Protein AF-A0A838NY95-F1 (afdb_monomer)

Radius of gyration: 14.29 Å; Cα contacts (8 Å, |Δi|>4): 225; chains: 1; bounding box: 30×30×44 Å

Solvent-accessible surface area (backbone atoms only — not comparable to full-atom values): 7422 Å² total; per-residue (Å²): 133,88,76,71,64,75,48,72,49,45,62,46,71,57,48,48,54,50,46,41,45,74,71,70,48,62,74,44,79,42,88,90,50,62,68,84,51,70,60,50,89,55,65,36,51,33,31,32,50,78,93,23,47,34,37,36,30,65,39,99,39,42,65,61,43,51,57,33,56,70,55,33,34,72,72,60,68,18,32,71,95,52,85,56,91,59,101,54,72,52,43,73,42,68,37,80,20,31,42,32,43,32,36,62,85,48,69,70,61,42,51,54,51,45,53,57,52,56,71,51,46,55,43,64,87,55,88,130

Sequence (128 aa):
MSTGCRHTGLWDLCTFEKRLKQAGFVTKLIETEKPRRAGFTPLPTVYTVGRARLEVFLYRDAETMTRDLAALDTLTVAPRGANASWEGTPMLIRSGNLAAVFLPQNPRQAERLALAITAGAPQPGSPR

pLDDT: mean 88.83, std 9.78, range [34.25, 96.88]

Secondary structure (DSSP, 8-state):
---PPP-SSS--HHHHHHHHHHTT--EEE-TT-----TT-SSPPEEEEETTEEEEEEE-SSHHHHHHHHHTEETTTTEETTSPP--SS--EEEEETTEEEEEE-SSHHHHHHHHHHHHT-SPPTT---

Nearest PDB structures (foldseek):
  2fm8-assembly1_B  TM=3.311E-01  e=1.098E+00  Salmonella enterica subsp. enterica serovar Typhimurium
  2fm8-assembly1_A  TM=2.947E-01  e=7.224E-01  Salmonella enterica subsp. enterica serovar Typhimurium
  6tia-assembly2_B  TM=4.845E-01  e=4.345E+00  Homo sapiens
  7c2v-assembly1_C  TM=3.802E-01  e=2.536E+00  Homo sapiens

Mean predicted aligned error: 5.01 Å

Structure (mmCIF, N/CA/C/O backbone):
data_AF-A0A838NY95-F1
#
_entry.id   AF-A0A838NY95-F1
#
loop_
_atom_site.group_PDB
_atom_site.id
_atom_site.type_symbol
_atom_site.label_atom_id
_atom_site.label_alt_id
_atom_site.label_comp_id
_atom_site.label_asym_id
_atom_site.label_entity_id
_atom_site.label_seq_id
_atom_site.pdbx_PDB_ins_code
_atom_site.Cartn_x
_atom_site.Cartn_y
_atom_site.Cartn_z
_atom_site.occupancy
_atom_site.B_iso_or_equiv
_atom_site.auth_seq_id
_atom_site.auth_comp_id
_atom_site.auth_asym_id
_atom_site.auth_atom_id
_atom_site.pdbx_PDB_model_num
ATOM 1 N N . MET A 1 1 ? -2.943 -6.437 26.724 1.00 34.25 1 MET A N 1
ATOM 2 C CA . MET A 1 1 ? -3.043 -4.971 26.892 1.00 34.25 1 MET A CA 1
ATOM 3 C C . MET A 1 1 ? -3.382 -4.367 25.539 1.00 34.25 1 MET A C 1
ATOM 5 O O . MET A 1 1 ? -2.514 -4.297 24.682 1.00 34.25 1 MET A O 1
ATOM 9 N N . SER A 1 2 ? -4.648 -4.020 25.306 1.00 43.25 2 SER A N 1
ATOM 10 C CA . SER A 1 2 ? -5.095 -3.445 24.031 1.00 43.25 2 SER A CA 1
ATOM 11 C C . SER A 1 2 ? -4.839 -1.941 24.026 1.00 43.25 2 SER A C 1
ATOM 13 O O . SER A 1 2 ? -5.722 -1.140 24.323 1.00 43.25 2 SER A O 1
ATOM 15 N N . THR A 1 3 ? -3.600 -1.552 23.738 1.00 53.72 3 THR A N 1
ATOM 16 C CA . THR A 1 3 ? -3.250 -0.157 23.460 1.00 53.72 3 THR A CA 1
ATOM 17 C C . THR A 1 3 ? -3.909 0.205 22.130 1.00 53.72 3 THR A C 1
ATOM 19 O O . THR A 1 3 ? -3.508 -0.315 21.094 1.00 53.72 3 THR A O 1
ATOM 22 N N . GLY A 1 4 ? -4.978 1.007 22.153 1.00 68.44 4 GLY A N 1
ATOM 23 C CA . GLY A 1 4 ? -5.714 1.382 20.939 1.00 68.44 4 GLY A CA 1
ATOM 24 C C . GLY A 1 4 ? -4.804 1.948 19.840 1.00 68.44 4 GLY A C 1
ATOM 25 O O . GLY A 1 4 ? -3.732 2.480 20.136 1.00 68.44 4 GLY A O 1
ATOM 26 N N . CYS A 1 5 ? -5.234 1.829 18.578 1.00 78.94 5 CYS A N 1
ATOM 27 C CA . CYS A 1 5 ? -4.474 2.322 17.427 1.00 78.94 5 CYS A CA 1
ATOM 28 C C . CYS A 1 5 ? -4.062 3.788 17.630 1.00 78.94 5 CYS A C 1
ATOM 30 O O . CYS A 1 5 ? -4.869 4.606 18.088 1.00 78.94 5 CYS A O 1
ATOM 32 N N . ARG A 1 6 ? -2.803 4.127 17.335 1.00 80.19 6 ARG A N 1
ATOM 33 C CA . ARG A 1 6 ? -2.278 5.466 17.611 1.00 80.19 6 ARG A CA 1
ATOM 34 C C . ARG A 1 6 ? -2.742 6.415 16.509 1.00 80.19 6 ARG A C 1
ATOM 36 O O . ARG A 1 6 ? -2.540 6.160 15.334 1.00 80.19 6 ARG A O 1
ATOM 43 N N . HIS A 1 7 ? -3.365 7.526 16.886 1.00 83.75 7 HIS A N 1
ATOM 44 C CA . HIS A 1 7 ? -3.791 8.553 15.933 1.00 83.75 7 HIS A CA 1
ATOM 45 C C . HIS A 1 7 ? -2.685 9.605 15.829 1.00 83.75 7 HIS A C 1
ATOM 47 O O . HIS A 1 7 ? -2.701 10.607 16.541 1.00 83.75 7 HIS A O 1
ATOM 53 N N . THR A 1 8 ? -1.670 9.332 15.013 1.00 82.75 8 THR A N 1
ATOM 54 C CA . THR A 1 8 ? -0.506 10.218 14.836 1.00 82.75 8 THR A CA 1
ATOM 55 C C . THR A 1 8 ? -0.612 11.099 13.592 1.00 82.75 8 THR A C 1
ATOM 57 O O . THR A 1 8 ? 0.267 11.924 13.365 1.00 82.75 8 THR A O 1
ATOM 60 N N . GLY A 1 9 ? -1.655 10.925 12.771 1.00 84.31 9 GLY A N 1
ATOM 61 C CA . GLY A 1 9 ? -1.734 11.504 11.426 1.00 84.31 9 GLY A CA 1
ATOM 62 C C . GLY A 1 9 ? -0.924 10.738 10.373 1.00 84.31 9 GLY A C 1
ATOM 63 O O . GLY A 1 9 ? -1.023 11.050 9.189 1.00 84.31 9 GLY A O 1
ATOM 64 N N . LEU A 1 10 ? -0.167 9.712 10.779 1.00 89.94 10 LEU A N 1
ATOM 65 C CA . LEU A 1 10 ? 0.488 8.752 9.893 1.00 89.94 10 LEU A CA 1
ATOM 66 C C . LEU A 1 10 ? -0.259 7.420 9.929 1.00 89.94 10 LEU A C 1
ATOM 68 O O . LEU A 1 10 ? -0.878 7.066 10.933 1.00 89.94 10 LEU A O 1
ATOM 72 N N . TRP A 1 11 ? -0.172 6.666 8.838 1.00 93.19 11 TRP A N 1
ATOM 73 C CA . TRP A 1 11 ? -0.653 5.295 8.817 1.00 93.19 11 TRP A CA 1
ATOM 74 C C . TRP A 1 11 ? 0.228 4.405 9.687 1.00 93.19 11 TRP A C 1
ATOM 76 O O . TRP A 1 11 ? 1.457 4.418 9.583 1.00 93.19 11 TRP A O 1
ATOM 86 N N . ASP A 1 12 ? -0.437 3.581 10.487 1.00 93.12 12 ASP A N 1
ATOM 87 C CA . ASP A 1 12 ? 0.115 2.391 11.121 1.00 93.12 12 ASP A CA 1
ATOM 88 C C . ASP A 1 12 ? -0.758 1.172 10.755 1.00 93.12 12 ASP A C 1
ATOM 90 O O . ASP A 1 12 ? -1.861 1.325 10.224 1.00 93.12 12 ASP A O 1
ATOM 94 N N . LEU A 1 13 ? -0.280 -0.052 11.011 1.00 91.62 13 LEU A N 1
ATOM 95 C CA . LEU A 1 13 ? -1.039 -1.260 10.648 1.00 91.62 13 LEU A CA 1
ATOM 96 C C . LEU A 1 13 ? -2.403 -1.323 11.355 1.00 91.62 13 LEU A C 1
ATOM 98 O O . LEU A 1 13 ? -3.398 -1.675 10.732 1.00 91.62 13 LEU A O 1
ATOM 102 N N . CYS A 1 14 ? -2.474 -0.912 12.621 1.00 91.50 14 CYS A N 1
ATOM 103 C CA . CYS A 1 14 ? -3.699 -0.971 13.421 1.00 91.50 14 CYS A CA 1
ATOM 104 C C . CYS A 1 14 ? -4.796 -0.049 12.859 1.00 91.50 14 CYS A C 1
ATOM 106 O O . CYS A 1 14 ? -5.936 -0.462 12.646 1.00 91.50 14 CYS A O 1
ATOM 108 N N . THR A 1 15 ? -4.454 1.216 12.606 1.00 91.56 15 THR A N 1
ATOM 109 C CA . THR A 1 15 ? -5.333 2.236 12.022 1.00 91.56 15 THR A CA 1
ATOM 110 C C . THR A 1 15 ? -5.731 1.870 10.600 1.00 91.56 15 THR A C 1
ATOM 112 O O . THR A 1 15 ? -6.891 2.057 10.235 1.00 91.56 15 THR A O 1
ATOM 115 N N . PHE A 1 16 ? -4.813 1.294 9.824 1.00 93.19 16 PHE A N 1
ATOM 116 C CA . PHE A 1 16 ? -5.087 0.795 8.484 1.00 93.19 16 PHE A CA 1
ATOM 117 C C . PHE A 1 16 ? -6.110 -0.347 8.487 1.00 93.19 16 PHE A C 1
ATOM 119 O O . PHE A 1 16 ? -7.151 -0.248 7.836 1.00 93.19 16 PHE A O 1
ATOM 126 N N . GLU A 1 17 ? -5.873 -1.404 9.265 1.00 93.25 17 GLU A N 1
ATOM 127 C CA . GLU A 1 17 ? -6.796 -2.538 9.383 1.00 93.25 17 GLU A CA 1
ATOM 128 C C . GLU A 1 17 ? -8.168 -2.094 9.899 1.00 93.25 17 GLU A C 1
ATOM 130 O O . GLU A 1 17 ? -9.208 -2.477 9.354 1.00 93.25 17 GLU A O 1
ATOM 135 N N . LYS A 1 18 ? -8.187 -1.220 10.913 1.00 91.25 18 LYS A N 1
ATOM 136 C CA . LYS A 1 18 ? -9.422 -0.645 11.447 1.00 91.25 18 LYS A CA 1
ATOM 137 C C . LYS A 1 18 ? -10.175 0.162 10.390 1.00 91.25 18 LYS A C 1
ATOM 139 O O . LYS A 1 18 ? -11.392 0.012 10.286 1.00 91.25 18 LYS A O 1
ATOM 144 N N . ARG A 1 19 ? -9.478 0.976 9.589 1.00 92.31 19 ARG A N 1
ATOM 145 C CA . ARG A 1 19 ? -10.075 1.746 8.489 1.00 92.31 19 ARG A CA 1
ATOM 146 C C . ARG A 1 19 ? -10.713 0.828 7.456 1.00 92.31 19 ARG A C 1
ATOM 148 O O . ARG A 1 19 ? -11.856 1.058 7.065 1.00 92.31 19 ARG A O 1
ATOM 155 N N . LEU A 1 20 ? -10.001 -0.214 7.032 1.00 93.25 20 LEU A N 1
ATOM 156 C CA . LEU A 1 20 ? -10.528 -1.178 6.068 1.00 93.25 20 LEU A CA 1
ATOM 157 C C . LEU A 1 20 ? -11.769 -1.886 6.614 1.00 93.25 20 LEU A C 1
ATOM 159 O O . LEU A 1 20 ? -12.785 -1.959 5.920 1.00 93.25 20 LEU A O 1
ATOM 163 N N . LYS A 1 2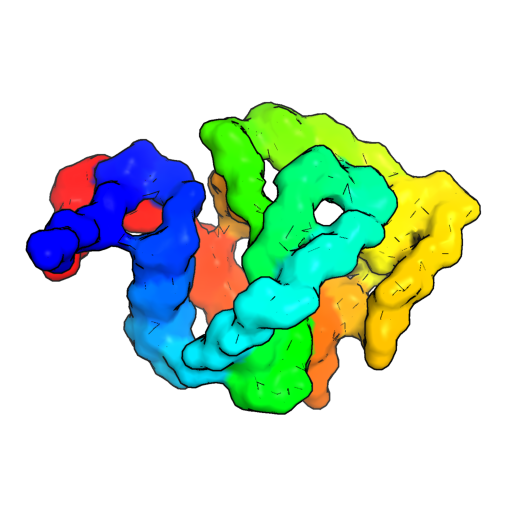1 ? -11.734 -2.307 7.881 1.00 92.19 21 LYS A N 1
ATOM 164 C CA . LYS A 1 21 ? -12.892 -2.895 8.561 1.00 92.19 21 LYS A CA 1
ATOM 165 C C . LYS A 1 21 ? -14.085 -1.934 8.603 1.00 92.19 21 LYS A C 1
ATOM 167 O O . LYS A 1 21 ? -15.201 -2.340 8.291 1.00 92.19 21 LYS A O 1
ATOM 172 N N . GLN A 1 22 ? -13.863 -0.661 8.939 1.00 90.81 22 GLN A N 1
ATOM 173 C CA . GLN A 1 22 ? -14.906 0.376 8.949 1.00 90.81 22 GLN A CA 1
ATOM 174 C C . GLN A 1 22 ? -15.495 0.639 7.556 1.00 90.81 22 GLN A C 1
ATOM 176 O O . GLN A 1 22 ? -16.690 0.884 7.433 1.00 90.81 22 GLN A O 1
ATOM 181 N N . ALA A 1 23 ? -14.687 0.531 6.499 1.00 90.69 23 ALA A N 1
ATOM 182 C CA . ALA A 1 23 ? -15.145 0.619 5.111 1.00 90.69 23 ALA A CA 1
ATOM 183 C C . ALA A 1 23 ? -15.852 -0.663 4.607 1.00 90.69 23 ALA A C 1
ATOM 185 O O . ALA A 1 23 ? -16.268 -0.738 3.443 1.00 90.69 23 ALA A O 1
ATOM 186 N N . GLY A 1 24 ? -16.011 -1.668 5.477 1.00 91.50 24 GLY A N 1
ATOM 187 C CA . GLY A 1 24 ? -16.702 -2.923 5.192 1.00 91.50 24 GLY A CA 1
ATOM 188 C C . GLY A 1 24 ? -15.846 -3.962 4.468 1.00 91.50 24 GLY A C 1
ATOM 189 O O . GLY A 1 24 ? -16.397 -4.875 3.855 1.00 91.50 24 GLY A O 1
ATOM 190 N N . PHE A 1 25 ? -14.518 -3.829 4.495 1.00 92.06 25 PHE A N 1
ATOM 191 C CA . PHE A 1 25 ? -13.614 -4.851 3.975 1.00 92.06 25 PHE A CA 1
ATOM 192 C C . PHE A 1 25 ? -13.313 -5.908 5.034 1.00 92.06 25 PHE A C 1
ATOM 194 O O . PHE A 1 25 ? -13.092 -5.603 6.205 1.00 92.06 25 PHE A O 1
ATOM 201 N N . VAL A 1 26 ? -13.247 -7.161 4.590 1.00 90.62 26 VAL A N 1
ATOM 202 C CA . VAL A 1 26 ? -12.704 -8.267 5.378 1.00 90.62 26 VAL A CA 1
ATOM 203 C C . VAL A 1 26 ? -11.289 -8.519 4.886 1.00 90.62 26 VAL A C 1
ATOM 205 O O . VAL A 1 26 ? -11.096 -8.898 3.727 1.00 90.62 26 VAL A O 1
ATOM 208 N N . THR A 1 27 ? -10.311 -8.274 5.754 1.00 92.75 27 THR A N 1
ATOM 209 C CA . THR A 1 27 ? -8.899 -8.523 5.478 1.00 92.75 27 THR A CA 1
ATOM 210 C C . THR A 1 27 ? -8.408 -9.734 6.253 1.00 92.75 27 THR A C 1
ATOM 212 O O . THR A 1 27 ? -8.795 -9.957 7.400 1.00 92.75 27 THR A O 1
ATOM 215 N N . LYS A 1 28 ? -7.540 -10.527 5.627 1.00 94.69 28 LYS A N 1
ATOM 216 C CA . LYS A 1 28 ? -6.804 -11.598 6.299 1.00 94.69 28 LYS A CA 1
ATOM 217 C C . LYS A 1 28 ? -5.319 -11.424 6.024 1.00 94.69 28 LYS A C 1
ATOM 219 O O . LYS A 1 28 ? -4.905 -11.431 4.865 1.00 94.69 28 LYS A O 1
ATOM 224 N N . LEU A 1 29 ? -4.551 -11.260 7.096 1.00 94.56 29 LEU A N 1
ATOM 225 C CA . LEU A 1 29 ? -3.096 -11.175 7.063 1.00 94.56 29 LEU A CA 1
ATOM 226 C C . LEU A 1 29 ? -2.496 -12.508 6.591 1.00 94.56 29 LEU A C 1
ATOM 228 O O . LEU A 1 29 ? -2.939 -13.578 7.017 1.00 94.56 29 LEU A O 1
ATOM 232 N N . ILE A 1 30 ? -1.492 -12.438 5.720 1.00 94.44 30 ILE A N 1
ATOM 233 C CA . ILE A 1 30 ? -0.680 -13.578 5.288 1.00 94.44 30 ILE A CA 1
ATOM 234 C C . ILE A 1 30 ? 0.710 -13.422 5.914 1.00 94.44 30 ILE A C 1
ATOM 236 O O . ILE A 1 30 ? 1.600 -12.794 5.349 1.00 94.44 30 ILE A O 1
ATOM 240 N N . GLU A 1 31 ? 0.900 -13.972 7.112 1.00 88.94 31 GLU A N 1
ATOM 241 C CA . GLU A 1 31 ? 2.135 -13.782 7.894 1.00 88.94 31 GLU A CA 1
ATOM 242 C C . GLU A 1 31 ? 3.371 -14.442 7.269 1.00 88.94 31 GLU A C 1
ATOM 244 O O . GLU A 1 31 ? 4.501 -13.996 7.487 1.00 88.94 31 GLU A O 1
ATOM 249 N N . THR A 1 32 ? 3.153 -15.497 6.484 1.00 89.38 32 THR A N 1
ATOM 250 C CA . THR A 1 32 ? 4.204 -16.293 5.841 1.00 89.38 32 THR A CA 1
ATOM 251 C C . THR A 1 32 ? 4.829 -15.600 4.634 1.00 89.38 32 THR A C 1
ATOM 253 O O . THR A 1 32 ? 5.891 -16.016 4.180 1.00 89.38 32 THR A O 1
ATOM 256 N N . GLU A 1 33 ? 4.202 -14.548 4.105 1.00 88.25 33 GLU A N 1
ATOM 257 C CA . GLU A 1 33 ? 4.637 -13.890 2.878 1.00 88.25 33 GLU A CA 1
ATOM 258 C C . GLU A 1 33 ? 5.172 -12.487 3.138 1.00 88.25 33 GLU A C 1
ATOM 260 O O . GLU A 1 33 ? 4.457 -11.596 3.593 1.00 88.25 33 GLU A O 1
ATOM 265 N N . LYS A 1 34 ? 6.445 -12.276 2.794 1.00 86.69 34 LYS A N 1
ATOM 266 C CA . LYS A 1 34 ? 7.106 -10.963 2.841 1.00 86.69 34 LYS A CA 1
ATOM 267 C C . LYS A 1 34 ? 7.991 -10.778 1.605 1.00 86.69 34 LYS A C 1
ATOM 269 O O . LYS A 1 34 ? 9.216 -10.718 1.737 1.00 86.69 34 LYS A O 1
ATOM 274 N N . PRO A 1 35 ? 7.409 -10.771 0.391 1.00 89.56 35 PRO A N 1
ATOM 275 C CA . PRO A 1 35 ? 8.190 -10.678 -0.833 1.00 89.56 35 PRO A CA 1
ATOM 276 C C . PRO A 1 35 ? 8.947 -9.351 -0.869 1.00 89.56 35 PRO A C 1
ATOM 278 O O . PRO A 1 35 ? 8.377 -8.282 -0.651 1.00 89.56 35 PRO A O 1
ATOM 281 N N . ARG A 1 36 ? 10.243 -9.400 -1.178 1.00 89.88 36 ARG A N 1
ATOM 282 C CA . ARG A 1 36 ? 10.998 -8.180 -1.456 1.00 89.88 36 ARG A CA 1
ATOM 283 C C . ARG A 1 36 ? 10.590 -7.665 -2.836 1.00 89.88 36 ARG A C 1
ATOM 285 O O . ARG A 1 36 ? 10.833 -8.328 -3.841 1.00 89.88 36 ARG A O 1
ATOM 292 N N . ARG A 1 37 ? 9.967 -6.486 -2.880 1.00 91.06 37 ARG A N 1
ATOM 293 C CA . ARG A 1 37 ? 9.579 -5.811 -4.123 1.00 91.06 37 ARG A CA 1
ATOM 294 C C . ARG A 1 37 ? 10.640 -4.789 -4.508 1.00 91.06 37 ARG A C 1
ATOM 296 O O . ARG A 1 37 ? 11.010 -3.940 -3.703 1.00 91.06 37 ARG A O 1
ATOM 303 N N . ALA A 1 38 ? 11.160 -4.894 -5.727 1.00 88.19 38 ALA A N 1
ATOM 304 C CA . ALA A 1 38 ? 12.152 -3.949 -6.223 1.00 88.19 38 ALA A CA 1
ATOM 305 C C . ALA A 1 38 ? 11.561 -2.530 -6.276 1.00 88.19 38 ALA A C 1
ATOM 307 O O . ALA A 1 38 ? 10.412 -2.352 -6.670 1.00 88.19 38 ALA A O 1
ATOM 308 N N . GLY A 1 39 ? 12.348 -1.535 -5.864 1.00 87.88 39 GLY A N 1
ATOM 309 C CA . GLY A 1 39 ? 11.918 -0.135 -5.790 1.00 87.88 39 GLY A CA 1
ATOM 310 C C . GLY A 1 39 ? 11.063 0.226 -4.569 1.00 87.88 39 GLY A C 1
ATOM 311 O O . GLY A 1 39 ? 10.703 1.387 -4.426 1.00 87.88 39 GLY A O 1
ATOM 312 N N . PHE A 1 40 ? 10.797 -0.727 -3.668 1.00 91.56 40 PHE A N 1
ATOM 313 C CA . PHE A 1 40 ? 10.256 -0.453 -2.338 1.00 91.56 40 PHE A CA 1
ATOM 314 C C . PHE A 1 40 ? 11.326 -0.715 -1.277 1.00 91.56 40 PHE A C 1
ATOM 316 O O . PHE A 1 40 ? 11.886 -1.809 -1.180 1.00 91.56 40 PHE A O 1
ATOM 323 N N . THR A 1 41 ? 11.595 0.294 -0.459 1.00 92.81 41 THR A N 1
ATOM 324 C CA . THR A 1 41 ? 12.498 0.217 0.688 1.00 92.81 41 THR A CA 1
ATOM 325 C C . THR A 1 41 ? 11.941 -0.682 1.805 1.00 92.81 41 THR A C 1
ATOM 327 O O . THR A 1 41 ? 12.672 -1.572 2.257 1.00 92.81 41 THR A O 1
ATOM 330 N N . PRO A 1 42 ? 10.685 -0.514 2.279 1.00 94.69 42 PRO A N 1
ATOM 331 C CA . PRO A 1 42 ? 10.121 -1.395 3.298 1.00 94.69 42 PRO A CA 1
ATOM 332 C C . PRO A 1 42 ? 9.673 -2.741 2.712 1.00 94.69 42 PRO A C 1
ATOM 334 O O . PRO A 1 42 ? 9.278 -2.844 1.552 1.00 94.69 42 PRO A O 1
ATOM 337 N N . LEU A 1 43 ? 9.681 -3.782 3.549 1.00 94.19 43 LEU A N 1
ATOM 338 C CA . LEU A 1 43 ? 8.988 -5.029 3.224 1.00 94.19 43 LEU A CA 1
ATOM 339 C C . LEU A 1 43 ? 7.472 -4.827 3.353 1.00 94.19 43 LEU A C 1
ATOM 341 O O . LEU A 1 43 ? 7.032 -4.133 4.276 1.00 94.19 43 LEU A O 1
ATOM 345 N N . PRO A 1 44 ? 6.667 -5.441 2.473 1.00 95.62 44 PRO A N 1
ATOM 346 C CA . PRO A 1 44 ? 5.226 -5.321 2.559 1.00 95.62 44 PRO A CA 1
ATOM 347 C C . PRO A 1 44 ? 4.667 -6.117 3.733 1.00 95.62 44 PRO A C 1
ATOM 349 O O . PRO A 1 44 ? 5.168 -7.182 4.098 1.00 95.62 44 PRO A O 1
ATOM 352 N N . THR A 1 45 ? 3.544 -5.633 4.251 1.00 96.56 45 THR A N 1
ATOM 353 C CA . THR A 1 45 ? 2.576 -6.467 4.961 1.00 96.56 45 THR A CA 1
ATOM 354 C C . THR A 1 45 ? 1.540 -6.955 3.955 1.00 96.56 45 THR A C 1
ATOM 356 O O . THR A 1 45 ? 0.919 -6.143 3.265 1.00 96.56 45 THR A O 1
ATOM 359 N N . VAL A 1 46 ? 1.382 -8.272 3.834 1.00 96.25 46 VAL A N 1
ATOM 360 C CA . VAL A 1 46 ? 0.552 -8.893 2.794 1.00 96.25 46 VAL A CA 1
ATOM 361 C C . VAL A 1 46 ? -0.803 -9.293 3.365 1.00 96.25 46 VAL A C 1
ATOM 363 O O . VAL A 1 46 ? -0.886 -10.019 4.353 1.00 96.25 46 VAL A O 1
ATOM 366 N N . TYR A 1 47 ? -1.873 -8.862 2.706 1.00 95.81 47 TYR A N 1
ATOM 367 C CA . TYR A 1 47 ? -3.249 -9.201 3.037 1.00 95.81 47 TYR A CA 1
ATOM 368 C C . TYR A 1 47 ? -3.964 -9.831 1.845 1.00 95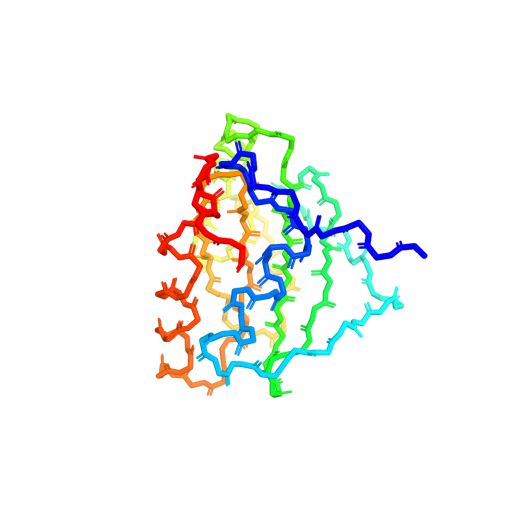.81 47 TYR A C 1
ATOM 370 O O . TYR A 1 47 ? -3.687 -9.536 0.681 1.00 95.81 47 TYR A O 1
ATOM 378 N N . THR A 1 48 ? -4.981 -10.627 2.153 1.00 94.69 48 THR A N 1
ATOM 379 C CA . THR A 1 48 ? -6.090 -10.893 1.235 1.00 94.69 48 THR A CA 1
ATOM 380 C C . THR A 1 48 ? -7.271 -10.002 1.593 1.00 94.69 48 THR A C 1
ATOM 382 O O . THR A 1 48 ? -7.614 -9.856 2.767 1.00 94.69 48 THR A O 1
ATOM 385 N N . VAL A 1 49 ? -7.897 -9.404 0.580 1.00 91.69 49 VAL A N 1
ATOM 386 C CA . VAL A 1 49 ? -9.147 -8.644 0.684 1.00 91.69 49 VAL A CA 1
ATOM 387 C C . VAL A 1 49 ? -10.191 -9.352 -0.172 1.00 91.69 49 VAL A C 1
ATOM 389 O O . VAL A 1 49 ? -10.235 -9.212 -1.399 1.00 91.69 49 VAL A O 1
ATOM 392 N N . GLY A 1 50 ? -11.011 -10.186 0.466 1.00 87.25 50 GLY A N 1
ATOM 393 C CA . GLY A 1 50 ? -11.767 -11.212 -0.255 1.00 87.25 50 GLY A CA 1
ATOM 394 C C . GLY A 1 50 ? -10.807 -12.207 -0.920 1.00 87.25 50 GLY A C 1
ATOM 395 O O . GLY A 1 50 ? -10.084 -12.913 -0.226 1.00 87.25 50 GLY A O 1
ATOM 396 N N . ARG A 1 51 ? -10.784 -12.250 -2.259 1.00 87.75 51 ARG A N 1
ATOM 397 C CA . ARG A 1 51 ? -9.835 -13.064 -3.055 1.00 87.75 51 ARG A CA 1
ATOM 398 C C . ARG A 1 51 ? -8.690 -12.253 -3.668 1.00 87.75 51 ARG A C 1
ATOM 400 O O . ARG A 1 51 ? -7.827 -12.818 -4.326 1.00 87.75 51 ARG A O 1
ATOM 407 N N . ALA A 1 52 ? -8.713 -10.935 -3.501 1.00 93.25 52 ALA A N 1
ATOM 408 C CA . ALA A 1 52 ? -7.722 -10.044 -4.081 1.00 93.25 52 ALA A CA 1
ATOM 409 C C . ALA A 1 52 ? -6.521 -9.893 -3.144 1.00 93.25 52 ALA A C 1
ATOM 411 O O . ALA A 1 52 ? -6.685 -9.829 -1.922 1.00 93.25 52 ALA A O 1
ATOM 412 N N . ARG A 1 53 ? -5.321 -9.809 -3.716 1.00 95.00 53 ARG A N 1
ATOM 413 C CA . ARG A 1 53 ? -4.081 -9.583 -2.972 1.00 95.00 53 ARG A CA 1
ATOM 414 C C . ARG A 1 53 ? -3.876 -8.090 -2.734 1.00 95.00 53 ARG A C 1
ATOM 416 O O . ARG A 1 53 ? -4.075 -7.286 -3.642 1.00 95.00 53 ARG A O 1
ATOM 423 N N . LEU A 1 54 ? -3.452 -7.736 -1.527 1.00 96.06 54 LEU A N 1
ATOM 424 C CA . LEU A 1 54 ? -3.108 -6.378 -1.129 1.00 96.06 54 LEU A CA 1
ATOM 425 C C . LEU A 1 54 ? -1.764 -6.389 -0.403 1.00 96.06 54 LEU A C 1
ATOM 427 O O . LEU A 1 54 ? -1.641 -6.981 0.664 1.00 96.06 54 LEU A O 1
ATOM 431 N N . GLU A 1 55 ? -0.767 -5.715 -0.960 1.00 96.62 55 GLU A N 1
ATOM 432 C CA . GLU A 1 55 ? 0.528 -5.505 -0.313 1.00 96.62 55 GLU A CA 1
ATOM 433 C C . GLU A 1 55 ? 0.622 -4.067 0.192 1.00 96.62 55 GLU A C 1
ATOM 435 O O . GLU A 1 55 ? 0.409 -3.123 -0.567 1.00 96.62 55 GLU A O 1
ATOM 440 N N . VAL A 1 56 ? 0.920 -3.898 1.480 1.00 96.88 56 VAL A N 1
ATOM 441 C CA . VAL A 1 56 ? 0.956 -2.594 2.151 1.00 96.88 56 VAL A CA 1
ATOM 442 C C . VAL A 1 56 ? 2.375 -2.279 2.593 1.00 96.88 56 VAL A C 1
ATOM 444 O O . VAL A 1 56 ? 2.963 -2.999 3.399 1.00 96.88 56 VAL A O 1
ATOM 447 N N . PHE A 1 57 ? 2.897 -1.169 2.096 1.00 96.50 57 PHE A N 1
ATOM 448 C CA . PHE A 1 57 ? 4.219 -0.639 2.383 1.00 96.50 57 PHE A CA 1
ATOM 449 C C . PHE A 1 57 ? 4.058 0.580 3.287 1.00 96.50 57 PHE A C 1
ATOM 451 O O . PHE A 1 57 ? 3.616 1.645 2.848 1.00 96.50 57 PHE A O 1
ATOM 458 N N . LEU A 1 58 ? 4.392 0.414 4.566 1.00 95.81 58 LEU A N 1
ATOM 459 C CA . LEU A 1 58 ? 4.410 1.509 5.530 1.00 95.81 58 LEU A CA 1
ATOM 460 C C . LEU A 1 58 ? 5.812 2.094 5.617 1.00 95.81 58 LEU A C 1
ATOM 462 O O . LEU A 1 58 ? 6.760 1.428 6.036 1.00 95.81 58 LEU A O 1
ATOM 466 N N . TYR A 1 59 ? 5.921 3.357 5.235 1.00 95.69 59 TYR A N 1
ATOM 467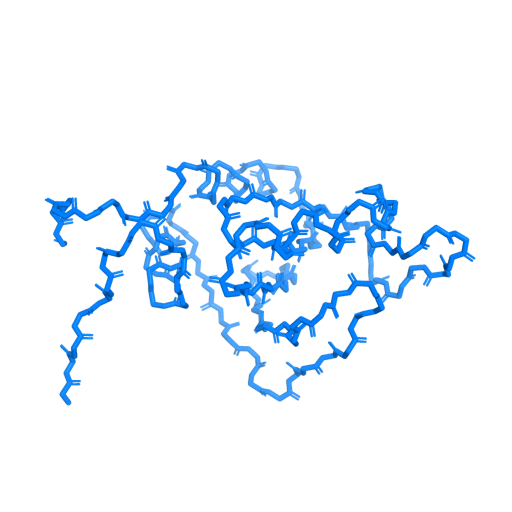 C CA . TYR A 1 59 ? 7.141 4.132 5.346 1.00 95.69 59 TYR A CA 1
ATOM 468 C C . TYR A 1 59 ? 7.210 4.839 6.694 1.00 95.69 59 TYR A C 1
ATOM 470 O O . TYR A 1 59 ? 6.193 5.104 7.340 1.00 95.69 59 TYR A O 1
ATOM 478 N N . ARG A 1 60 ? 8.430 5.196 7.102 1.00 93.19 60 ARG A N 1
ATOM 479 C CA . ARG A 1 60 ? 8.649 6.058 8.269 1.00 93.19 60 ARG A CA 1
ATOM 480 C C . ARG A 1 60 ? 8.007 7.438 8.080 1.00 93.19 60 ARG A C 1
ATOM 482 O O . ARG A 1 60 ? 7.473 7.993 9.034 1.00 93.19 60 ARG A O 1
ATOM 489 N N . ASP A 1 61 ? 8.054 7.958 6.857 1.00 91.00 61 ASP A N 1
ATOM 490 C CA . ASP A 1 61 ? 7.563 9.276 6.465 1.00 91.00 61 ASP A CA 1
ATOM 491 C C . ASP A 1 61 ? 7.164 9.299 4.977 1.00 91.00 61 ASP A C 1
ATOM 493 O O . ASP A 1 61 ? 7.472 8.388 4.204 1.00 91.00 61 ASP A O 1
ATOM 497 N N . ALA A 1 62 ? 6.442 10.348 4.580 1.00 91.75 62 ALA A N 1
ATOM 498 C CA . ALA A 1 62 ? 5.963 10.522 3.210 1.00 91.75 62 ALA A CA 1
ATOM 499 C C . ALA A 1 62 ? 7.079 10.896 2.214 1.00 91.75 62 ALA A C 1
ATOM 501 O O . ALA A 1 62 ? 6.930 10.659 1.013 1.00 91.75 62 ALA A O 1
ATOM 502 N N . GLU A 1 63 ? 8.192 11.468 2.682 1.00 93.62 63 GLU A N 1
ATOM 503 C CA . GLU A 1 63 ? 9.309 11.868 1.819 1.00 93.62 63 GLU A CA 1
ATOM 504 C C . GLU A 1 63 ? 10.028 10.635 1.262 1.00 93.62 63 GLU A C 1
ATOM 506 O O . GLU A 1 63 ? 10.227 10.518 0.051 1.00 93.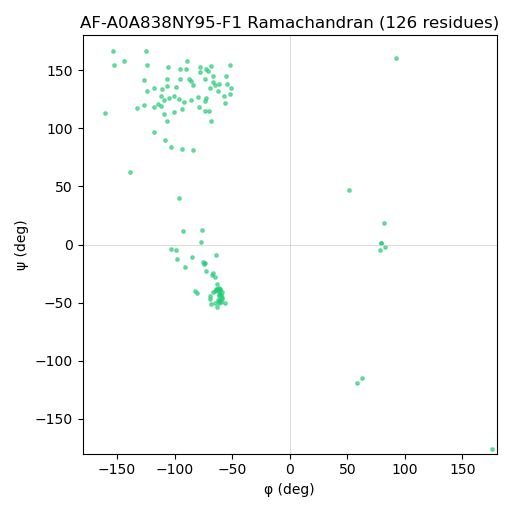62 63 GLU A O 1
ATOM 511 N N . THR A 1 64 ? 10.331 9.670 2.132 1.00 93.88 64 THR A N 1
ATOM 512 C CA . THR A 1 64 ? 10.938 8.390 1.751 1.00 93.88 64 THR A CA 1
ATOM 513 C C . THR A 1 64 ? 10.035 7.630 0.781 1.00 93.88 64 THR A C 1
ATOM 515 O O . THR A 1 64 ? 10.510 7.135 -0.238 1.00 93.88 64 THR A O 1
ATOM 518 N N . MET A 1 65 ? 8.721 7.607 1.042 1.00 94.81 65 MET A N 1
ATOM 519 C CA . MET A 1 65 ? 7.750 7.021 0.114 1.00 94.81 65 MET A CA 1
ATOM 520 C C . MET A 1 65 ? 7.792 7.716 -1.252 1.00 94.81 65 MET A C 1
ATOM 522 O O . MET A 1 65 ? 7.836 7.056 -2.285 1.00 94.81 65 MET A O 1
ATOM 526 N N . THR A 1 66 ? 7.789 9.049 -1.276 1.00 93.62 66 THR A N 1
ATOM 527 C CA . THR A 1 66 ? 7.793 9.821 -2.527 1.00 93.62 66 THR A CA 1
ATOM 528 C C . THR A 1 66 ? 9.049 9.547 -3.350 1.00 93.62 66 THR A C 1
ATOM 530 O O . THR A 1 66 ? 8.954 9.398 -4.568 1.00 93.62 66 THR A O 1
ATOM 533 N N . ARG A 1 67 ? 10.210 9.431 -2.694 1.00 93.50 67 ARG A N 1
ATOM 534 C CA . ARG A 1 67 ? 11.484 9.101 -3.344 1.00 93.50 67 ARG A CA 1
ATOM 535 C C . ARG A 1 67 ? 11.450 7.724 -4.007 1.00 93.50 67 ARG A C 1
ATOM 537 O O . ARG A 1 67 ? 11.821 7.617 -5.173 1.00 93.50 67 ARG A O 1
ATOM 544 N N . ASP A 1 68 ? 10.968 6.708 -3.295 1.00 93.25 68 ASP A N 1
ATOM 545 C CA . ASP A 1 68 ? 10.822 5.352 -3.835 1.00 93.25 68 ASP A CA 1
ATOM 546 C C . ASP A 1 68 ? 9.859 5.331 -5.027 1.00 93.25 68 ASP A C 1
ATOM 548 O O . ASP A 1 68 ? 10.205 4.860 -6.110 1.00 93.25 68 ASP A O 1
ATOM 552 N N . LEU A 1 69 ? 8.668 5.918 -4.864 1.00 92.25 69 LEU A N 1
ATOM 553 C CA . LEU A 1 69 ? 7.652 5.930 -5.916 1.00 92.25 69 LEU A CA 1
ATOM 554 C C . LEU A 1 69 ? 8.087 6.728 -7.156 1.00 92.25 69 LEU A C 1
ATOM 556 O O . LEU A 1 69 ? 7.656 6.403 -8.258 1.00 92.25 69 LEU A O 1
ATOM 560 N N . ALA A 1 70 ? 8.953 7.737 -7.013 1.00 92.31 70 ALA A N 1
ATOM 561 C CA . ALA A 1 70 ? 9.494 8.491 -8.147 1.00 92.31 70 ALA A CA 1
ATOM 562 C C . ALA A 1 70 ? 10.413 7.647 -9.053 1.00 92.31 70 ALA A C 1
ATOM 564 O O . ALA A 1 70 ? 10.555 7.952 -10.242 1.00 92.31 70 ALA A O 1
ATOM 565 N N . ALA A 1 71 ? 11.018 6.588 -8.505 1.00 89.44 71 ALA A N 1
ATOM 566 C CA . ALA A 1 71 ? 11.847 5.639 -9.245 1.00 89.44 71 ALA A CA 1
ATOM 567 C C . ALA A 1 71 ? 11.029 4.526 -9.933 1.00 89.44 71 ALA A C 1
ATOM 569 O O . ALA A 1 71 ? 11.571 3.781 -10.757 1.00 89.44 71 ALA A O 1
ATOM 570 N N . LEU A 1 72 ? 9.734 4.416 -9.619 1.00 91.31 72 LEU A N 1
ATOM 571 C CA . LEU A 1 72 ? 8.837 3.419 -10.193 1.00 91.31 72 LEU A CA 1
ATOM 572 C C . LEU A 1 72 ? 8.144 3.932 -11.461 1.00 91.31 72 LEU A C 1
ATOM 574 O O . LEU A 1 72 ? 7.860 5.119 -11.635 1.00 91.31 72 LEU A O 1
ATOM 578 N N . ASP A 1 73 ? 7.817 2.993 -12.338 1.00 90.00 73 ASP A N 1
ATOM 579 C CA . ASP A 1 73 ? 6.700 3.138 -13.259 1.00 90.00 73 ASP A CA 1
ATOM 580 C C . ASP A 1 73 ? 5.404 2.850 -12.484 1.00 90.00 73 ASP A C 1
ATOM 582 O O . ASP A 1 73 ? 5.217 1.764 -11.935 1.00 90.00 73 ASP A O 1
ATOM 586 N N . THR A 1 74 ? 4.509 3.834 -12.397 1.00 85.81 74 THR A N 1
ATOM 587 C CA . THR A 1 74 ? 3.269 3.729 -11.617 1.00 85.81 74 THR A CA 1
ATOM 588 C C . THR A 1 74 ? 2.218 2.826 -12.261 1.00 85.81 74 THR A C 1
ATOM 590 O O . THR A 1 74 ? 1.285 2.424 -11.566 1.00 85.81 74 THR A O 1
ATOM 593 N N . LEU A 1 75 ? 2.357 2.492 -13.549 1.00 86.00 75 LEU A N 1
ATOM 594 C CA . LEU A 1 75 ? 1.448 1.584 -14.254 1.00 86.00 75 LEU A CA 1
ATOM 595 C C . LEU A 1 75 ? 1.800 0.121 -13.992 1.00 86.00 75 LEU A C 1
ATOM 597 O O . LEU A 1 75 ? 0.917 -0.714 -13.817 1.00 86.00 75 LEU A O 1
ATOM 601 N N . THR A 1 76 ? 3.094 -0.191 -13.952 1.00 88.19 76 THR A N 1
ATOM 602 C CA . THR A 1 76 ? 3.589 -1.559 -13.731 1.00 88.19 76 THR A CA 1
ATOM 603 C C . THR A 1 76 ? 3.981 -1.814 -12.278 1.00 88.19 76 THR A C 1
ATOM 605 O O . THR A 1 76 ? 4.172 -2.961 -11.878 1.00 88.19 76 THR A O 1
ATOM 608 N N . VAL A 1 77 ? 4.074 -0.749 -11.474 1.00 91.19 77 VAL A N 1
ATOM 609 C CA . VAL A 1 77 ? 4.477 -0.766 -10.064 1.00 91.19 77 VAL A CA 1
ATOM 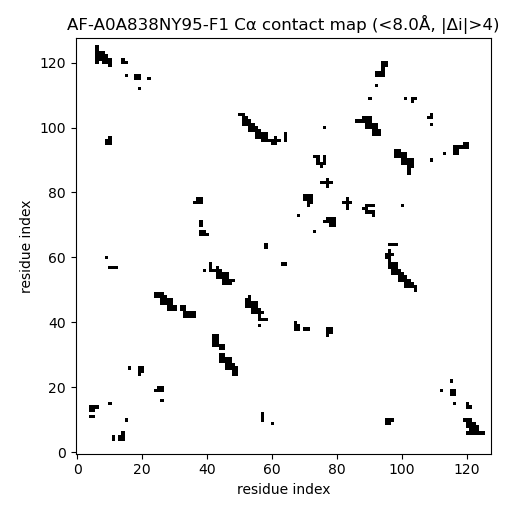610 C C . VAL A 1 77 ? 5.797 -1.521 -9.889 1.00 91.19 77 VAL A C 1
ATOM 612 O O . VAL A 1 77 ? 5.947 -2.408 -9.049 1.00 91.19 77 VAL A O 1
ATOM 615 N N . ALA A 1 78 ? 6.746 -1.194 -10.760 1.00 89.19 78 ALA A N 1
ATOM 616 C CA . ALA A 1 78 ? 8.082 -1.763 -10.808 1.00 89.19 78 ALA A CA 1
ATOM 617 C C . ALA A 1 78 ? 9.089 -0.673 -11.214 1.00 89.19 78 ALA A C 1
ATOM 619 O O . ALA A 1 78 ? 8.692 0.343 -11.793 1.00 89.19 78 ALA A O 1
ATOM 620 N N . PRO A 1 79 ? 10.389 -0.833 -10.906 1.00 88.12 79 PRO A N 1
ATOM 621 C CA . PRO A 1 79 ? 11.409 0.093 -11.382 1.00 88.12 79 PRO A CA 1
ATOM 622 C C . PRO A 1 79 ? 11.371 0.219 -12.907 1.00 88.12 79 PRO A C 1
ATOM 624 O O . PRO A 1 79 ? 11.116 -0.758 -13.613 1.00 88.12 79 PRO A O 1
ATOM 627 N N . ARG A 1 80 ? 11.647 1.417 -13.429 1.00 84.00 80 ARG A N 1
ATOM 628 C CA . ARG A 1 80 ? 11.657 1.645 -14.882 1.00 84.00 80 ARG A CA 1
ATOM 629 C C . ARG A 1 80 ? 12.650 0.705 -15.571 1.00 84.00 80 ARG A C 1
ATOM 631 O O . ARG A 1 80 ? 13.811 0.636 -15.181 1.00 84.00 80 ARG A O 1
ATOM 638 N N . GLY A 1 81 ? 12.185 -0.007 -16.596 1.00 80.00 81 GLY A N 1
ATOM 639 C CA . GLY A 1 81 ? 12.990 -0.987 -17.334 1.00 80.00 81 GLY A CA 1
ATOM 640 C C . GLY A 1 81 ? 13.145 -2.350 -16.647 1.00 80.00 81 GLY A C 1
ATOM 641 O O . GLY A 1 81 ? 13.811 -3.221 -17.200 1.00 80.00 81 GLY A O 1
ATOM 642 N N . ALA A 1 82 ? 12.535 -2.561 -15.476 1.00 79.62 82 ALA A N 1
ATOM 643 C CA . ALA A 1 82 ? 12.477 -3.864 -14.825 1.00 79.62 82 ALA A CA 1
ATOM 644 C C . ALA A 1 82 ? 11.171 -4.601 -15.160 1.00 79.62 82 ALA A C 1
ATOM 646 O O . ALA A 1 82 ? 10.119 -3.991 -15.356 1.00 79.62 82 ALA A O 1
ATOM 647 N N . ASN A 1 83 ? 11.228 -5.933 -15.161 1.00 71.50 83 ASN A N 1
ATOM 648 C CA . ASN A 1 83 ? 10.032 -6.758 -15.287 1.00 71.50 83 ASN A CA 1
ATOM 649 C C . ASN A 1 83 ? 9.226 -6.709 -13.986 1.00 71.50 83 ASN A C 1
ATOM 651 O O . ASN A 1 83 ? 9.743 -7.000 -12.905 1.00 71.50 83 ASN A O 1
ATOM 655 N N . ALA A 1 84 ? 7.947 -6.369 -14.099 1.00 74.12 84 ALA A N 1
ATOM 656 C CA . ALA A 1 84 ? 7.035 -6.368 -12.970 1.00 74.12 84 ALA A CA 1
ATOM 657 C C . ALA A 1 84 ? 6.680 -7.810 -12.566 1.00 74.12 84 ALA A C 1
ATOM 659 O O . ALA A 1 84 ? 6.203 -8.590 -13.386 1.00 74.12 84 ALA A O 1
ATOM 660 N N . SER A 1 85 ? 6.915 -8.179 -11.303 1.00 79.06 85 SER A N 1
ATOM 661 C CA . SER A 1 85 ? 6.701 -9.539 -10.775 1.00 79.06 85 SER A CA 1
ATOM 662 C C . SER A 1 85 ? 5.341 -9.709 -10.084 1.00 79.06 85 SER A C 1
ATOM 664 O O . SER A 1 85 ? 5.234 -10.322 -9.016 1.00 79.06 85 SER A O 1
ATOM 666 N N . TRP A 1 86 ? 4.295 -9.121 -10.662 1.00 88.69 86 TRP A N 1
ATOM 667 C CA . TRP A 1 86 ? 2.937 -9.181 -10.124 1.00 88.69 86 TRP A CA 1
ATOM 668 C C . TRP A 1 86 ? 2.136 -10.307 -10.779 1.00 88.69 86 TRP A C 1
ATOM 670 O O . TRP A 1 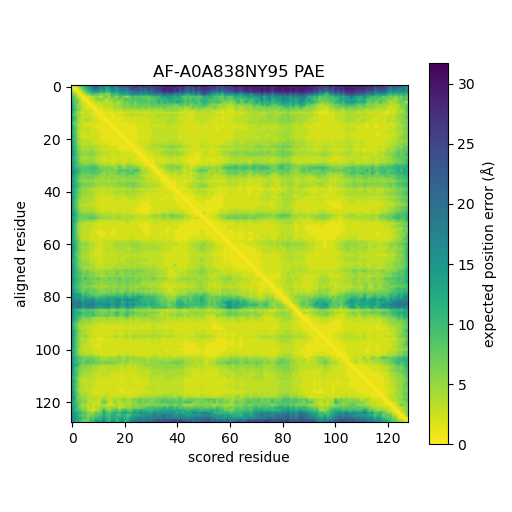86 ? 2.224 -10.526 -11.981 1.00 88.69 86 TRP A O 1
ATOM 680 N N . GLU A 1 87 ? 1.300 -10.988 -9.995 1.00 86.12 87 GLU A N 1
ATOM 681 C CA . GLU A 1 87 ? 0.415 -12.073 -10.459 1.00 86.12 87 GLU A CA 1
ATOM 682 C C . GLU A 1 87 ? -0.822 -11.557 -11.232 1.00 86.12 87 GLU A C 1
ATOM 684 O O . GLU A 1 87 ? -1.785 -12.284 -11.454 1.00 86.12 87 GLU A O 1
ATOM 689 N N . GLY A 1 88 ? -0.827 -10.280 -11.617 1.00 86.38 88 GLY A N 1
ATOM 690 C CA . GLY A 1 88 ? -1.920 -9.604 -12.308 1.00 86.38 88 GLY A CA 1
ATOM 691 C C . GLY A 1 88 ? -1.618 -8.120 -12.497 1.00 86.38 88 GLY A C 1
ATOM 692 O O . GLY A 1 88 ? -0.536 -7.656 -12.143 1.00 86.38 88 GLY A O 1
ATOM 693 N N . THR A 1 89 ? -2.575 -7.366 -13.041 1.00 89.44 89 THR A N 1
ATOM 694 C CA . THR A 1 89 ? -2.431 -5.915 -13.226 1.00 89.44 89 THR A CA 1
ATOM 695 C C . THR A 1 89 ? -2.462 -5.203 -11.871 1.00 89.44 89 THR A C 1
ATOM 697 O O . THR A 1 89 ? -3.500 -5.230 -11.202 1.00 89.44 89 THR A O 1
ATOM 700 N N . PRO A 1 90 ? -1.359 -4.567 -11.444 1.00 93.75 90 PRO A N 1
ATOM 701 C CA . PRO A 1 90 ? -1.317 -3.875 -10.171 1.00 93.75 90 PRO A CA 1
ATOM 702 C C . PRO A 1 90 ? -2.016 -2.520 -10.237 1.00 93.75 90 PRO A C 1
ATOM 704 O O . PRO A 1 90 ? -1.993 -1.819 -11.245 1.00 93.75 90 PRO A O 1
ATOM 707 N N . MET A 1 91 ? -2.593 -2.126 -9.109 1.00 94.38 91 MET A N 1
ATOM 708 C CA . MET A 1 91 ? -3.062 -0.775 -8.847 1.00 94.38 91 MET A CA 1
ATOM 709 C C . MET A 1 91 ? -2.275 -0.209 -7.669 1.00 94.38 91 MET A C 1
ATOM 711 O O . MET A 1 91 ? -2.346 -0.737 -6.557 1.00 94.38 91 MET A O 1
ATOM 715 N N . LEU A 1 92 ? -1.544 0.878 -7.910 1.00 95.06 92 LEU A N 1
ATOM 716 C CA . LEU A 1 92 ? -0.850 1.620 -6.864 1.00 95.06 92 LEU A CA 1
ATOM 717 C C . LEU A 1 92 ? -1.792 2.643 -6.220 1.00 95.06 92 LEU A C 1
ATOM 719 O O . LEU A 1 92 ? -2.341 3.516 -6.891 1.00 95.06 92 LEU A O 1
ATOM 723 N N . ILE A 1 93 ? -1.932 2.568 -4.901 1.00 95.56 93 ILE A N 1
ATOM 724 C CA . ILE A 1 93 ? -2.677 3.518 -4.074 1.00 95.56 93 ILE A CA 1
ATOM 725 C C . ILE A 1 93 ? -1.690 4.163 -3.100 1.00 95.56 93 ILE A C 1
ATOM 727 O O . ILE A 1 93 ? -0.881 3.476 -2.482 1.00 95.56 93 ILE A O 1
ATOM 731 N N . ARG A 1 94 ? -1.756 5.487 -2.942 1.00 95.25 94 ARG A N 1
ATOM 732 C CA . ARG A 1 94 ? -0.874 6.252 -2.048 1.00 95.25 94 ARG A CA 1
ATOM 733 C C . ARG A 1 94 ? -1.678 7.120 -1.088 1.00 95.25 94 ARG A C 1
ATOM 735 O O . ARG A 1 94 ? -2.687 7.700 -1.488 1.00 95.25 94 ARG A O 1
ATOM 742 N N . SER A 1 95 ? -1.226 7.225 0.158 1.00 95.50 95 SER A N 1
ATOM 743 C CA . SER A 1 95 ? -1.851 8.064 1.186 1.00 95.50 95 SER A CA 1
ATOM 744 C C . SER A 1 95 ? -0.855 8.342 2.314 1.00 95.50 95 SER A C 1
ATOM 746 O O . SER A 1 95 ? -0.466 7.422 3.023 1.00 95.50 95 SER A O 1
ATOM 748 N N . GLY A 1 96 ? -0.410 9.589 2.493 1.00 93.25 96 GLY A N 1
ATOM 749 C CA . GLY A 1 96 ? 0.570 9.938 3.535 1.00 93.25 96 GLY A CA 1
ATOM 750 C C . GLY A 1 96 ? 1.887 9.156 3.407 1.00 93.25 96 GLY A C 1
ATOM 751 O O . GLY A 1 96 ? 2.572 9.271 2.398 1.00 93.25 96 GLY A O 1
ATOM 752 N N . ASN A 1 97 ? 2.232 8.366 4.429 1.00 95.88 97 ASN A N 1
ATOM 753 C CA . ASN A 1 97 ? 3.396 7.466 4.474 1.00 95.88 97 ASN A CA 1
ATOM 754 C C . ASN A 1 97 ? 3.091 6.025 4.005 1.00 95.88 97 ASN A C 1
ATOM 756 O O . ASN A 1 97 ? 3.886 5.119 4.251 1.00 95.88 97 ASN A O 1
ATOM 760 N N . LEU A 1 98 ? 1.930 5.781 3.395 1.00 96.69 98 LEU A N 1
ATOM 761 C CA . LEU A 1 98 ? 1.501 4.459 2.950 1.00 96.69 98 LEU A CA 1
ATOM 762 C C . LEU A 1 98 ? 1.461 4.388 1.426 1.00 96.69 98 LEU A C 1
ATOM 764 O O . LEU A 1 98 ? 0.772 5.179 0.774 1.00 96.69 98 LEU A O 1
ATOM 768 N N . ALA A 1 99 ? 2.121 3.367 0.882 1.00 96.81 99 ALA A N 1
ATOM 769 C CA . ALA A 1 99 ? 1.889 2.879 -0.470 1.00 96.81 99 ALA A CA 1
ATOM 770 C C . ALA A 1 99 ? 1.239 1.491 -0.393 1.00 96.81 99 ALA A C 1
ATOM 772 O O . ALA A 1 99 ? 1.668 0.632 0.372 1.00 96.81 99 ALA A O 1
ATOM 773 N N . ALA A 1 100 ? 0.189 1.268 -1.170 1.00 96.56 100 ALA A N 1
ATOM 774 C CA . ALA A 1 100 ? -0.503 -0.006 -1.263 1.00 96.56 100 ALA A CA 1
ATOM 775 C C . ALA A 1 100 ? -0.532 -0.464 -2.716 1.00 96.56 100 ALA A C 1
ATOM 777 O O . ALA A 1 100 ? -0.890 0.305 -3.607 1.00 96.56 100 ALA A O 1
ATOM 778 N N . VAL A 1 101 ? -0.179 -1.724 -2.942 1.00 95.88 101 VAL A N 1
ATOM 779 C CA . VAL A 1 101 ? -0.282 -2.375 -4.245 1.00 95.88 101 VAL A CA 1
ATOM 780 C C . VAL A 1 101 ? -1.404 -3.389 -4.168 1.00 95.88 101 VAL A C 1
ATOM 782 O O . VAL A 1 101 ? -1.328 -4.376 -3.433 1.00 95.88 101 VAL A O 1
ATOM 785 N N . PHE A 1 102 ? -2.473 -3.116 -4.900 1.00 95.88 102 PHE A N 1
ATOM 786 C CA . PHE A 1 102 ? -3.652 -3.961 -4.944 1.00 95.88 102 PHE A CA 1
ATOM 787 C C . PHE A 1 102 ? -3.713 -4.702 -6.276 1.00 95.88 102 PHE A C 1
ATOM 789 O O . PHE A 1 102 ? -3.495 -4.098 -7.322 1.00 95.88 102 PHE A O 1
ATOM 796 N N . LEU A 1 103 ? -4.029 -5.997 -6.242 1.00 94.62 103 LEU A N 1
ATOM 797 C CA . LEU A 1 103 ? -4.320 -6.802 -7.430 1.00 94.62 103 LEU A CA 1
ATOM 798 C C . LEU A 1 103 ? -5.843 -7.001 -7.514 1.00 94.62 103 LEU A C 1
ATOM 800 O O . LEU A 1 103 ? -6.361 -7.995 -6.986 1.00 94.62 103 LEU A O 1
ATOM 804 N N . PRO A 1 104 ? -6.588 -6.030 -8.080 1.00 91.19 104 PRO A N 1
ATOM 805 C CA . PRO A 1 104 ? -8.040 -6.053 -8.068 1.00 91.19 104 PRO A CA 1
ATOM 806 C C . PRO A 1 104 ? -8.597 -7.201 -8.904 1.00 91.19 104 PRO A C 1
ATOM 808 O O . PRO A 1 104 ? -8.155 -7.462 -10.016 1.00 91.19 104 PRO A O 1
ATOM 811 N N . GLN A 1 105 ? -9.648 -7.831 -8.387 1.00 89.38 105 GLN A N 1
ATOM 812 C CA . GLN A 1 105 ? -10.439 -8.813 -9.136 1.00 89.38 105 GLN A CA 1
ATOM 813 C C . GLN A 1 105 ? -11.620 -8.158 -9.868 1.00 89.38 105 GLN A C 1
ATOM 815 O O . GLN A 1 105 ? -12.185 -8.736 -10.790 1.00 89.38 105 GLN A O 1
ATOM 820 N N . ASN A 1 106 ? -12.028 -6.953 -9.450 1.00 89.31 106 ASN A N 1
ATOM 821 C CA . ASN A 1 106 ? -13.038 -6.157 -10.140 1.00 89.31 106 ASN A CA 1
ATOM 822 C C . ASN A 1 106 ? -12.846 -4.644 -9.890 1.00 89.31 106 ASN A C 1
ATOM 824 O O . ASN A 1 106 ? -12.325 -4.264 -8.834 1.00 89.31 106 ASN A O 1
ATOM 828 N N . PRO A 1 107 ? -13.315 -3.773 -10.808 1.00 89.94 107 PRO A N 1
ATOM 829 C CA . PRO A 1 107 ? -13.127 -2.322 -10.700 1.00 89.94 107 PRO A CA 1
ATOM 830 C C . PRO A 1 107 ? -13.804 -1.689 -9.478 1.00 89.94 107 PRO A C 1
ATOM 832 O O . PRO A 1 107 ? -13.230 -0.819 -8.831 1.00 89.94 107 PRO A O 1
ATOM 835 N N . ARG A 1 108 ? -15.003 -2.157 -9.105 1.00 91.31 108 ARG A N 1
ATOM 836 C CA . ARG A 1 108 ? -15.770 -1.593 -7.980 1.00 91.31 108 ARG A CA 1
ATOM 837 C C . ARG A 1 108 ? -15.056 -1.796 -6.640 1.00 91.31 108 ARG A C 1
ATOM 839 O O . ARG A 1 108 ? -15.070 -0.918 -5.781 1.00 91.31 108 ARG A O 1
ATOM 846 N N . GLN A 1 109 ? -14.446 -2.960 -6.437 1.00 90.75 109 GLN A N 1
ATOM 847 C CA . GLN A 1 109 ? -13.648 -3.252 -5.249 1.00 90.75 109 GLN A CA 1
ATOM 848 C C . GLN A 1 109 ? -12.393 -2.377 -5.214 1.00 90.75 109 GLN A C 1
ATOM 850 O O . GLN A 1 109 ? -12.058 -1.860 -4.149 1.00 90.75 109 GLN A O 1
ATOM 855 N N . ALA A 1 110 ? -11.742 -2.191 -6.366 1.00 92.12 110 ALA A N 1
ATOM 856 C CA . ALA A 1 110 ? -10.566 -1.339 -6.509 1.00 92.12 110 ALA A CA 1
ATOM 857 C C . ALA A 1 110 ? -10.871 0.111 -6.111 1.00 92.12 110 ALA A C 1
ATOM 859 O O . ALA A 1 110 ? -10.188 0.679 -5.262 1.00 92.12 110 ALA A O 1
ATOM 860 N N . GLU A 1 111 ? -11.958 0.670 -6.645 1.00 93.75 111 GLU A N 1
ATOM 861 C CA . GLU A 1 111 ? -12.407 2.029 -6.346 1.00 93.75 111 GLU A CA 1
ATOM 862 C C . GLU A 1 111 ? -12.747 2.206 -4.861 1.00 93.75 111 GLU A C 1
ATOM 864 O O . GLU A 1 111 ? -12.247 3.123 -4.209 1.00 93.75 111 GLU A O 1
ATOM 869 N N . ARG A 1 112 ? -13.534 1.289 -4.281 1.00 93.88 112 ARG A N 1
ATOM 870 C CA . ARG A 1 112 ? -13.878 1.348 -2.851 1.00 93.88 112 ARG A CA 1
ATOM 871 C C . ARG A 1 112 ? -12.645 1.266 -1.955 1.00 93.88 112 ARG A C 1
ATOM 873 O O . ARG A 1 112 ? -12.600 1.940 -0.927 1.00 93.88 112 ARG A O 1
ATOM 880 N N . LEU A 1 113 ? -11.671 0.426 -2.312 1.00 93.94 113 LEU A N 1
ATOM 881 C CA . LEU A 1 113 ? -10.447 0.276 -1.531 1.00 93.9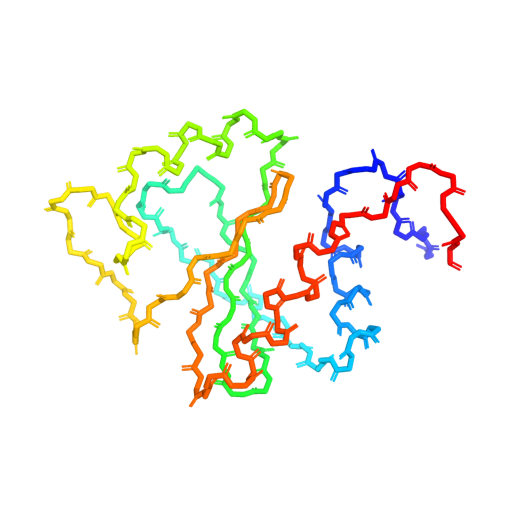4 113 LEU A CA 1
ATOM 882 C C . LEU A 1 113 ? -9.600 1.544 -1.630 1.00 93.94 113 LEU A C 1
ATOM 884 O O . LEU A 1 113 ? -9.141 2.049 -0.608 1.00 93.94 113 LEU A O 1
ATOM 888 N N . ALA A 1 114 ? -9.456 2.089 -2.840 1.00 94.62 114 ALA A N 1
ATOM 889 C CA . ALA A 1 114 ? -8.766 3.349 -3.064 1.00 94.62 114 ALA A CA 1
ATOM 890 C C . ALA A 1 114 ? -9.384 4.468 -2.219 1.00 94.62 114 ALA A C 1
ATOM 892 O O . ALA A 1 114 ? -8.659 5.088 -1.451 1.00 94.62 114 ALA A O 1
ATOM 893 N N . LEU A 1 115 ? -10.709 4.648 -2.255 1.00 94.31 115 LEU A N 1
ATOM 894 C CA . LEU A 1 115 ? -11.415 5.650 -1.445 1.00 94.31 115 LEU A CA 1
ATOM 895 C C . LEU A 1 115 ? -11.202 5.461 0.064 1.00 94.31 115 LEU A C 1
ATOM 897 O O . LEU A 1 115 ? -11.019 6.433 0.798 1.00 94.31 115 LEU A O 1
ATOM 901 N N . ALA A 1 116 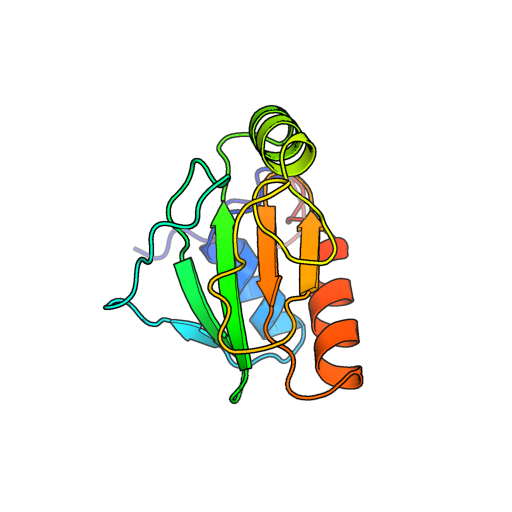? -11.208 4.217 0.548 1.00 94.06 116 ALA A N 1
ATOM 902 C CA . ALA A 1 116 ? -10.995 3.937 1.965 1.00 94.06 116 ALA A CA 1
ATOM 903 C C . ALA A 1 116 ? -9.598 4.370 2.440 1.00 94.06 116 ALA A C 1
ATOM 905 O O . ALA A 1 116 ? -9.479 4.913 3.543 1.00 94.06 116 ALA A O 1
ATOM 906 N N . ILE A 1 117 ? -8.575 4.153 1.604 1.00 94.25 117 ILE A N 1
ATOM 907 C CA . ILE A 1 117 ? -7.168 4.477 1.882 1.00 94.25 117 ILE A CA 1
ATOM 908 C C . ILE A 1 117 ? -6.872 5.968 1.640 1.00 94.25 117 ILE A C 1
ATOM 910 O O . ILE A 1 117 ? -6.170 6.601 2.431 1.00 94.25 117 ILE A O 1
ATOM 914 N N . THR A 1 118 ? -7.396 6.574 0.573 1.00 93.94 118 THR A N 1
ATOM 915 C CA . THR A 1 118 ? -7.116 7.983 0.233 1.00 93.94 118 THR A CA 1
ATOM 916 C C . THR A 1 118 ? -7.835 8.974 1.138 1.00 93.94 118 THR A C 1
ATOM 918 O O . THR A 1 118 ? -7.407 10.119 1.238 1.00 93.94 118 THR A O 1
ATOM 921 N N . ALA A 1 119 ? -8.859 8.537 1.872 1.00 90.56 119 ALA A N 1
ATOM 922 C CA . ALA A 1 119 ? -9.488 9.344 2.912 1.00 90.56 119 ALA A CA 1
ATOM 923 C C . ALA A 1 119 ? -8.558 9.691 4.097 1.00 90.56 119 ALA A C 1
ATOM 925 O O . ALA A 1 119 ? -8.919 10.521 4.929 1.00 90.56 119 ALA A O 1
ATOM 926 N N . GLY A 1 120 ? -7.369 9.084 4.163 1.00 87.88 120 GLY A N 1
ATOM 927 C CA . GLY A 1 120 ? -6.292 9.491 5.064 1.00 87.88 120 GLY A CA 1
ATOM 928 C C . GLY A 1 120 ? -6.273 8.769 6.410 1.00 87.88 120 GLY A C 1
ATOM 929 O O . GLY A 1 120 ? -7.256 8.162 6.845 1.00 87.88 120 GLY A O 1
ATOM 930 N N . ALA A 1 121 ? -5.105 8.823 7.054 1.00 84.81 121 ALA A N 1
ATOM 931 C CA . ALA A 1 121 ? -4.896 8.260 8.379 1.00 84.81 121 ALA A CA 1
ATOM 932 C C . ALA A 1 121 ? -5.672 9.060 9.444 1.00 84.81 121 ALA A C 1
ATOM 934 O O . ALA A 1 121 ? -5.899 10.265 9.268 1.00 84.81 121 ALA A O 1
ATOM 935 N N . PRO A 1 122 ? -6.053 8.431 10.573 1.00 83.12 122 PRO A N 1
ATOM 936 C CA . PRO A 1 122 ? -6.676 9.138 11.685 1.00 83.12 122 PRO A CA 1
ATOM 937 C C . PRO A 1 122 ? -5.801 10.296 12.184 1.00 83.12 122 PRO A C 1
ATOM 939 O O . PRO A 1 122 ? -4.653 10.102 12.592 1.00 83.12 122 PRO A O 1
ATOM 942 N N . GLN A 1 123 ? -6.362 11.506 12.160 1.00 85.44 123 GLN A N 1
ATOM 943 C CA . GLN A 1 123 ? -5.677 12.717 12.610 1.00 85.44 123 GLN A CA 1
ATOM 944 C C . GLN A 1 123 ? -5.517 12.726 14.137 1.00 85.44 123 GLN A C 1
ATOM 946 O O . GLN A 1 123 ? -6.393 12.197 14.838 1.00 85.44 123 GLN A O 1
ATOM 951 N N . PRO A 1 124 ? -4.455 13.345 14.682 1.00 78.56 124 PRO A N 1
ATOM 952 C CA . PRO A 1 124 ? -4.336 13.553 16.121 1.00 78.56 124 PRO A CA 1
ATOM 953 C C . PRO A 1 124 ? -5.595 14.232 16.680 1.00 78.56 124 PRO A C 1
ATOM 955 O O . PRO A 1 124 ? -6.063 15.226 16.134 1.00 78.56 124 PRO A O 1
ATOM 958 N N . GLY A 1 125 ? -6.181 13.670 17.740 1.00 69.19 125 GLY A N 1
ATOM 959 C CA . GLY A 1 125 ? -7.403 14.203 18.362 1.00 69.19 125 GLY A CA 1
ATOM 960 C C . GLY A 1 125 ? -8.727 13.794 17.702 1.00 69.19 125 GLY A C 1
ATOM 961 O O . GLY A 1 125 ? -9.784 14.137 18.225 1.00 69.19 125 GLY A O 1
ATOM 962 N N . SER A 1 126 ? -8.708 13.027 16.605 1.00 70.62 126 SER A N 1
ATOM 963 C CA . SER A 1 126 ? -9.935 12.430 16.053 1.00 70.62 126 SER A CA 1
ATOM 964 C C . SER A 1 126 ? -10.537 11.379 17.009 1.00 70.62 126 SER A C 1
ATOM 966 O O . SER A 1 126 ? -9.771 10.671 17.678 1.00 70.62 126 SER A O 1
ATOM 968 N N . PRO A 1 127 ? -11.882 11.247 17.083 1.00 65.12 127 PRO A N 1
ATOM 969 C CA . PRO A 1 127 ? -12.538 10.251 17.933 1.00 65.12 127 PRO A CA 1
ATOM 970 C C . PRO A 1 127 ? -12.026 8.833 17.644 1.00 65.12 127 PRO A C 1
AT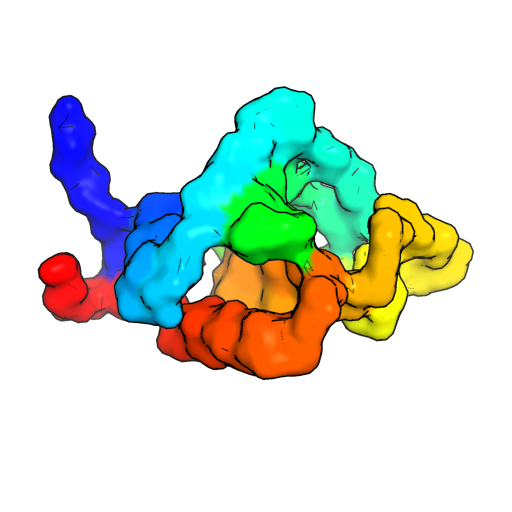OM 972 O O . PRO A 1 127 ? -11.818 8.471 16.483 1.00 65.12 127 PRO A O 1
ATOM 975 N N . ARG A 1 128 ? -11.802 8.042 18.701 1.00 59.12 128 ARG A N 1
ATOM 976 C CA . ARG A 1 128 ? -11.385 6.634 18.592 1.00 59.12 128 ARG A CA 1
ATOM 977 C C . ARG A 1 128 ? -12.548 5.730 18.230 1.00 59.12 128 ARG A C 1
ATOM 979 O O . ARG A 1 128 ? -13.632 5.884 18.815 1.00 59.12 128 ARG A O 1
#

Foldseek 3Di:
DCPQDDQAQFDDPRQLVVLCVVLVWDKDWDPVDFDDAALAPATWGWIDGPNKIKTKRAAPWVVSVVVSVVQDDQFLRHGPPDHRPDPAGWHWADATRMIMTIRDPDDVVVVSSNVSRNVGGRHVPHDD